Protein AF-A0A8C2FGW7-F1 (afdb_monomer_lite)

pLDDT: mean 88.28, std 14.46, range [36.62, 97.94]

Sequence (113 aa):
MTISYIKTVIAGKNFAFISIYAPPHFDPNFFSALTTTLLRIQDCFLIIGADMNAVVDISLDRSCVQNYSTSSLSSIELCKFMSDLSLIDVYRIFYPAKRQYTFYSKIRQHSLV

Secondary structure (DSSP, 8-state):
-EEEEEEEEETTEEEEEEEEE--SS--TTHHHHHHHHHHTSTT-EEEEEEE-SS-S-HHHH-S-----SSHHHHHHHHHHHHHHTT---HHHHH-TT----S--PPP------

InterPro domains:
  IPR036691 Endonuclease/exonuclease/phosphatase superfamily [G3DSA:3.60.10.10] (2-112)
  IPR036691 Endonuclease/exonuclease/phosphatase superfamily [SSF56219] (6-108)

Structure (mmCIF, N/CA/C/O backbone):
data_AF-A0A8C2FGW7-F1
#
_entry.id   AF-A0A8C2FGW7-F1
#
loop_
_atom_site.group_PDB
_atom_site.id
_atom_site.type_symbol
_atom_site.label_atom_id
_atom_site.label_alt_id
_atom_site.label_comp_id
_atom_site.label_asym_id
_atom_site.label_entity_id
_atom_site.label_seq_id
_atom_site.pdbx_PDB_ins_code
_atom_site.Cartn_x
_atom_site.Cartn_y
_atom_site.Cartn_z
_atom_site.occupancy
_atom_site.B_iso_or_equiv
_atom_site.auth_seq_id
_atom_site.auth_comp_id
_atom_site.auth_asym_id
_atom_site.auth_atom_id
_atom_site.pdbx_PDB_model_num
ATOM 1 N N . MET A 1 1 ? -1.362 10.440 -9.593 1.00 69.38 1 MET A N 1
ATOM 2 C CA . MET A 1 1 ? -1.568 9.817 -8.271 1.00 69.38 1 MET A CA 1
ATOM 3 C C . MET A 1 1 ? -3.033 9.949 -7.917 1.00 69.38 1 MET A C 1
ATOM 5 O O . MET A 1 1 ? -3.511 11.075 -7.842 1.00 69.38 1 MET A O 1
ATOM 9 N N . THR A 1 2 ? -3.721 8.831 -7.706 1.00 82.12 2 THR A N 1
ATOM 10 C CA . THR A 1 2 ? -5.091 8.843 -7.179 1.00 82.12 2 THR A CA 1
ATOM 11 C C . THR A 1 2 ? -5.088 8.084 -5.865 1.00 82.12 2 THR A C 1
ATOM 13 O O . THR A 1 2 ? -4.665 6.930 -5.816 1.00 82.12 2 THR A O 1
ATOM 16 N N . ILE A 1 3 ? -5.518 8.758 -4.802 1.00 90.69 3 ILE A N 1
ATOM 17 C CA . ILE A 1 3 ? -5.721 8.172 -3.480 1.00 90.69 3 ILE A CA 1
ATOM 18 C C . ILE A 1 3 ? -7.189 8.391 -3.147 1.00 90.69 3 ILE A C 1
ATOM 20 O O . ILE A 1 3 ? -7.714 9.496 -3.288 1.00 90.69 3 ILE A O 1
ATOM 24 N N . SER A 1 4 ? -7.869 7.338 -2.725 1.00 93.94 4 SER A N 1
ATOM 25 C CA . SER A 1 4 ? -9.238 7.413 -2.223 1.00 93.94 4 SER A CA 1
ATOM 26 C C . SER A 1 4 ? -9.333 6.556 -0.978 1.00 93.94 4 SER A C 1
ATOM 28 O O . SER A 1 4 ? -8.697 5.507 -0.902 1.00 93.94 4 SER A O 1
ATOM 30 N N . TYR A 1 5 ? -10.100 6.997 0.011 1.00 95.44 5 TYR A N 1
ATOM 31 C CA . TYR A 1 5 ? -10.297 6.218 1.222 1.00 95.44 5 TYR A CA 1
ATOM 32 C C . TYR A 1 5 ? -11.710 6.374 1.762 1.00 95.44 5 TYR A C 1
ATOM 34 O O . TYR A 1 5 ? -12.359 7.403 1.570 1.00 95.44 5 TYR A O 1
ATOM 42 N N . ILE A 1 6 ? -12.161 5.346 2.471 1.00 96.25 6 ILE A N 1
ATOM 43 C CA . ILE A 1 6 ? -13.396 5.360 3.249 1.00 96.25 6 ILE A CA 1
ATOM 44 C C . ILE A 1 6 ? -13.072 4.996 4.695 1.00 96.25 6 ILE A C 1
ATOM 46 O O . ILE A 1 6 ? -12.298 4.073 4.957 1.00 96.25 6 ILE A O 1
ATOM 50 N N . LYS A 1 7 ? -13.657 5.742 5.634 1.00 96.69 7 LYS A N 1
ATOM 51 C CA . LYS A 1 7 ? -13.618 5.422 7.061 1.00 96.69 7 LYS A CA 1
ATOM 52 C C . LYS A 1 7 ? -14.893 4.693 7.455 1.00 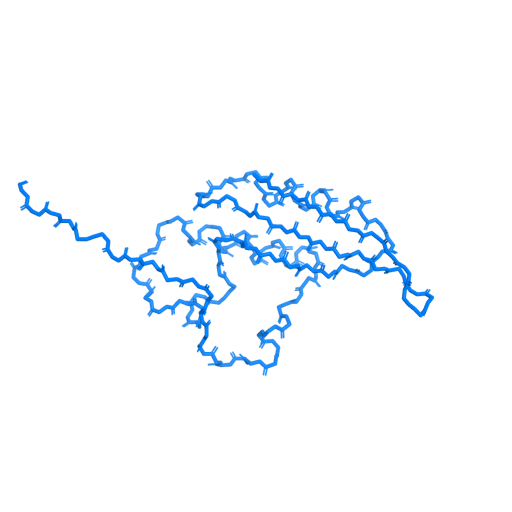96.69 7 LYS A C 1
ATOM 54 O O . LYS A 1 7 ? -15.975 5.047 6.995 1.00 96.69 7 LYS A O 1
ATOM 59 N N . THR A 1 8 ? -14.766 3.695 8.316 1.00 97.38 8 THR A N 1
ATOM 60 C CA . THR A 1 8 ? -15.906 2.950 8.853 1.00 97.38 8 THR A CA 1
ATOM 61 C C . THR A 1 8 ? -15.601 2.418 10.250 1.00 97.38 8 THR A C 1
ATOM 63 O O . THR A 1 8 ? -14.447 2.410 10.682 1.00 97.38 8 THR A O 1
ATOM 66 N N . VAL A 1 9 ? -16.637 1.963 10.950 1.00 97.94 9 VAL A N 1
ATOM 67 C CA . VAL A 1 9 ? -16.528 1.317 12.257 1.00 97.94 9 VAL A CA 1
ATOM 68 C C . VAL A 1 9 ? -16.966 -0.134 12.119 1.00 97.94 9 VAL A C 1
ATOM 70 O O . VAL A 1 9 ? -18.095 -0.412 11.721 1.00 97.94 9 VAL A O 1
ATOM 73 N N . ILE A 1 10 ? -16.080 -1.064 12.467 1.00 97.56 10 ILE A N 1
ATOM 74 C CA . ILE A 1 10 ? -16.357 -2.504 12.455 1.00 97.56 10 ILE A CA 1
ATOM 75 C C . ILE A 1 10 ? -16.092 -3.032 13.859 1.00 97.56 10 ILE A C 1
ATOM 77 O O . ILE A 1 10 ? -14.994 -2.870 14.389 1.00 97.56 10 ILE A O 1
ATOM 81 N N . ALA A 1 11 ? -17.109 -3.639 14.477 1.00 97.19 11 ALA A N 1
ATOM 82 C CA . ALA A 1 11 ? -17.032 -4.174 15.841 1.00 97.19 11 ALA A CA 1
ATOM 83 C C . ALA A 1 11 ? -16.459 -3.166 16.868 1.00 97.19 11 ALA A C 1
ATOM 85 O O . ALA A 1 11 ? -15.615 -3.509 17.692 1.00 97.19 11 ALA A O 1
ATOM 86 N N . GLY A 1 12 ? -16.884 -1.898 16.780 1.00 96.50 12 GLY A N 1
ATOM 87 C CA . GLY A 1 12 ? -16.451 -0.825 17.686 1.00 96.50 12 GLY A CA 1
ATOM 88 C C . GLY A 1 12 ? -15.034 -0.292 17.444 1.00 96.50 12 GLY A C 1
ATOM 89 O O . GLY A 1 12 ? -14.562 0.531 18.223 1.00 96.50 12 GLY A O 1
ATOM 90 N N . LYS A 1 13 ? -14.348 -0.732 16.382 1.00 97.50 13 LYS A N 1
ATOM 91 C CA . LYS A 1 13 ? -13.018 -0.243 15.996 1.00 97.50 13 LYS A CA 1
ATOM 92 C C . LYS A 1 13 ? -13.095 0.551 14.699 1.00 97.50 13 LYS A C 1
ATOM 94 O O . LYS A 1 13 ? -13.802 0.161 13.772 1.00 97.50 13 LYS A O 1
ATOM 99 N N . ASN A 1 14 ? -12.338 1.638 14.628 1.00 97.50 14 ASN A N 1
ATOM 100 C CA . ASN A 1 14 ? -12.245 2.476 13.440 1.00 97.50 14 ASN A CA 1
ATOM 101 C C . ASN A 1 14 ? -11.286 1.860 12.417 1.00 97.50 14 ASN A C 1
ATOM 103 O O . ASN A 1 14 ? -10.143 1.532 12.742 1.00 97.50 14 ASN A O 1
ATOM 107 N N . PHE A 1 15 ? -11.728 1.769 11.171 1.00 97.69 15 PHE A N 1
ATOM 108 C CA . PHE A 1 15 ? -10.927 1.321 10.039 1.00 97.69 15 PHE A CA 1
ATOM 109 C C . PHE A 1 15 ? -10.933 2.375 8.943 1.00 97.69 15 PHE A C 1
ATOM 111 O O . PHE A 1 15 ? -11.944 3.039 8.703 1.00 97.69 15 PHE A O 1
ATOM 118 N N . ALA A 1 16 ? -9.810 2.483 8.243 1.00 97.50 16 ALA A N 1
ATOM 119 C CA . ALA A 1 16 ? -9.708 3.210 6.994 1.00 97.50 16 ALA A CA 1
ATOM 120 C C . ALA A 1 16 ? -9.288 2.234 5.897 1.00 97.50 16 ALA A C 1
ATOM 122 O O . ALA A 1 16 ? -8.215 1.636 5.968 1.00 97.50 16 ALA A O 1
ATOM 123 N N . PHE A 1 17 ? -10.136 2.085 4.884 1.00 97.69 17 PHE A N 1
ATOM 124 C CA . PHE A 1 17 ? -9.804 1.347 3.671 1.00 97.69 17 PHE A CA 1
ATOM 125 C C . PHE A 1 17 ? -9.287 2.339 2.642 1.00 97.69 17 PHE A C 1
ATOM 127 O O . PHE A 1 17 ? -10.004 3.277 2.287 1.00 97.69 17 PHE A O 1
ATOM 134 N N . ILE A 1 18 ? -8.052 2.151 2.189 1.00 97.19 18 ILE A N 1
ATOM 135 C CA . ILE A 1 18 ? -7.361 3.056 1.274 1.00 97.19 18 ILE A CA 1
ATOM 136 C C . ILE A 1 18 ? -7.103 2.332 -0.045 1.00 97.19 18 ILE A C 1
ATOM 138 O O . ILE A 1 18 ? -6.549 1.236 -0.058 1.00 97.19 18 ILE A O 1
ATOM 142 N N . SER A 1 19 ? -7.479 2.973 -1.148 1.00 97.06 19 SER A N 1
ATOM 143 C CA . SER A 1 19 ? -7.156 2.568 -2.513 1.00 97.06 19 SER A CA 1
ATOM 144 C C . SER A 1 19 ? -6.128 3.532 -3.098 1.00 97.06 19 SER A C 1
ATOM 146 O O . SER A 1 19 ? -6.355 4.746 -3.105 1.00 97.06 19 SER A O 1
ATOM 148 N N . ILE A 1 20 ? -5.012 3.005 -3.601 1.00 96.56 20 ILE A N 1
ATOM 149 C CA . ILE A 1 20 ? -3.889 3.803 -4.116 1.00 96.56 20 ILE A CA 1
ATOM 150 C C . ILE A 1 20 ? -3.533 3.369 -5.537 1.00 96.56 20 ILE A C 1
ATOM 152 O O . ILE A 1 20 ? -3.388 2.180 -5.817 1.00 96.56 20 ILE A O 1
ATOM 156 N N . TYR A 1 21 ? -3.323 4.350 -6.413 1.00 95.06 21 TYR A N 1
ATOM 157 C CA . TYR A 1 21 ? -2.64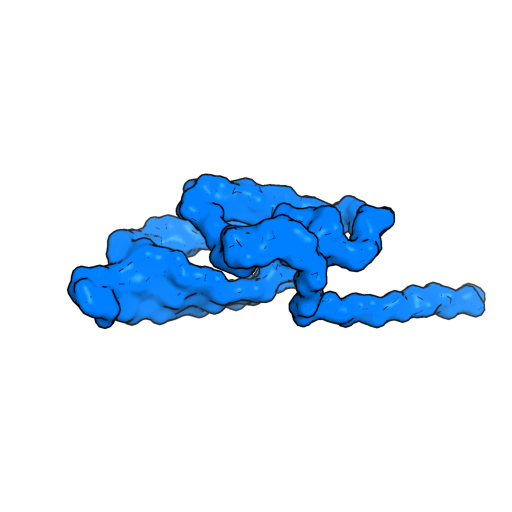7 4.161 -7.694 1.00 95.06 21 TYR A CA 1
ATOM 158 C C . TYR A 1 21 ? -1.393 5.041 -7.767 1.00 95.06 21 TYR A C 1
ATOM 160 O O . TYR A 1 21 ? -1.485 6.279 -7.853 1.00 95.06 21 TYR A O 1
ATOM 168 N N . ALA A 1 22 ? -0.228 4.397 -7.711 1.00 94.31 22 ALA A N 1
ATOM 169 C CA . ALA A 1 22 ? 1.075 5.037 -7.830 1.00 94.31 22 ALA A CA 1
ATOM 170 C C . ALA A 1 22 ? 1.427 5.313 -9.302 1.00 94.31 22 ALA A C 1
ATOM 172 O O . ALA A 1 22 ? 0.996 4.578 -10.193 1.00 94.31 22 ALA A O 1
ATOM 173 N N . PRO A 1 23 ? 2.208 6.366 -9.592 1.00 92.38 23 PRO A N 1
ATOM 174 C CA . PRO A 1 23 ? 2.635 6.651 -10.956 1.00 92.38 23 PRO A CA 1
ATOM 175 C C . PRO A 1 23 ? 3.496 5.507 -11.534 1.00 92.38 23 PRO A C 1
ATOM 177 O O . PRO A 1 23 ? 4.280 4.899 -10.807 1.00 92.38 23 PRO A O 1
ATOM 180 N N . PRO A 1 24 ? 3.399 5.223 -12.849 1.00 87.94 24 PRO A N 1
ATOM 181 C CA . PRO A 1 24 ? 4.193 4.172 -13.498 1.00 87.94 24 PRO A CA 1
ATOM 182 C C . PRO A 1 24 ? 5.686 4.516 -13.609 1.00 87.94 24 PRO A C 1
ATOM 184 O O . PRO A 1 24 ? 6.523 3.634 -13.800 1.00 87.94 24 PRO A O 1
ATOM 187 N N . HIS A 1 25 ? 6.030 5.799 -13.502 1.00 88.94 25 HIS A N 1
ATOM 188 C CA . HIS A 1 25 ? 7.402 6.288 -13.433 1.00 88.94 25 HIS A CA 1
ATOM 189 C C . HIS A 1 25 ? 7.703 6.764 -12.016 1.00 88.94 25 HIS A C 1
ATOM 191 O O . HIS A 1 25 ? 6.809 7.250 -11.326 1.00 88.94 25 HIS A O 1
ATOM 197 N N . PHE A 1 26 ? 8.965 6.635 -11.601 1.00 90.25 26 PHE A N 1
ATOM 198 C CA . PHE A 1 26 ? 9.403 7.098 -10.290 1.00 90.25 26 PHE A CA 1
ATOM 199 C C . PHE A 1 26 ? 9.124 8.597 -10.123 1.00 90.25 26 PHE A C 1
ATOM 201 O O . PHE A 1 26 ? 9.517 9.406 -10.964 1.00 90.25 26 PHE A O 1
ATOM 208 N N . ASP A 1 27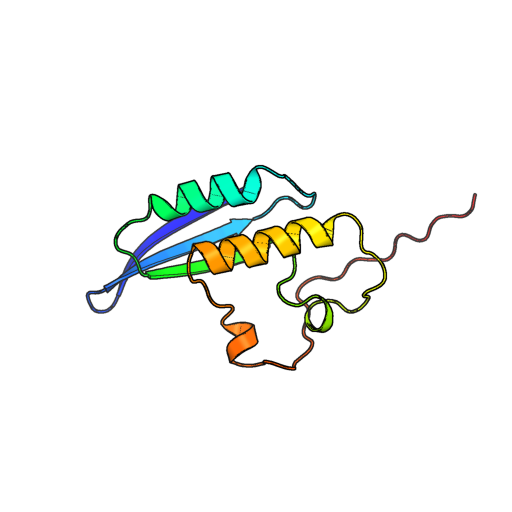 ? 8.467 8.938 -9.018 1.00 92.12 27 ASP A N 1
ATOM 209 C CA . ASP A 1 27 ? 8.219 10.304 -8.574 1.00 92.12 27 ASP A CA 1
ATOM 210 C C . ASP A 1 27 ? 8.771 10.439 -7.145 1.00 92.12 27 ASP A C 1
ATOM 212 O O . ASP A 1 27 ? 8.233 9.805 -6.229 1.00 92.12 27 ASP A O 1
ATOM 216 N N . PRO A 1 28 ? 9.826 11.246 -6.927 1.00 92.00 28 PRO A N 1
ATOM 217 C CA . PRO A 1 28 ? 10.464 11.381 -5.617 1.00 92.00 28 PRO A CA 1
ATOM 218 C C . PRO A 1 28 ? 9.542 11.984 -4.547 1.00 92.00 28 PRO A C 1
ATOM 220 O O . PRO A 1 28 ? 9.823 11.858 -3.358 1.00 92.00 28 PRO A O 1
ATOM 223 N N . ASN A 1 29 ? 8.439 12.627 -4.940 1.00 94.19 29 ASN A N 1
ATOM 224 C CA . ASN A 1 29 ? 7.500 13.254 -4.011 1.00 94.19 29 ASN A CA 1
ATOM 225 C C . ASN A 1 29 ? 6.302 12.359 -3.673 1.00 94.19 29 ASN A C 1
ATOM 227 O O . ASN A 1 29 ? 5.520 12.692 -2.782 1.00 94.19 29 ASN A O 1
ATOM 231 N N . PHE A 1 30 ? 6.127 11.237 -4.374 1.00 94.19 30 PHE A N 1
ATOM 232 C CA . PHE A 1 30 ? 4.930 10.410 -4.237 1.00 94.19 30 PHE A CA 1
ATOM 233 C C . PHE A 1 30 ? 4.784 9.837 -2.824 1.00 94.19 30 PHE A C 1
ATOM 235 O O . PHE A 1 30 ? 3.760 10.052 -2.175 1.00 94.19 30 PHE A O 1
ATOM 242 N N . PHE A 1 31 ? 5.808 9.139 -2.324 1.00 94.81 31 PHE A N 1
ATOM 243 C CA . PHE A 1 31 ? 5.726 8.473 -1.023 1.00 94.81 31 PHE A CA 1
ATOM 244 C C . PHE A 1 31 ? 5.663 9.469 0.136 1.00 94.81 31 PHE A C 1
ATOM 246 O O . PHE A 1 31 ? 4.891 9.260 1.064 1.00 94.81 31 PHE A O 1
ATOM 253 N N . SER A 1 32 ? 6.374 10.598 0.063 1.00 93.88 32 SER A N 1
ATOM 254 C CA . SER A 1 32 ? 6.302 11.636 1.101 1.00 93.88 32 SER A CA 1
ATOM 255 C C . SER A 1 32 ? 4.917 12.298 1.170 1.00 93.88 32 SER A C 1
ATOM 257 O O . SER A 1 32 ? 4.362 12.482 2.263 1.00 93.88 32 SER A O 1
ATOM 259 N N . ALA A 1 33 ? 4.305 12.595 0.018 1.00 93.81 33 ALA A N 1
ATOM 260 C CA . ALA A 1 33 ? 2.940 13.112 -0.059 1.00 93.81 33 ALA A CA 1
ATOM 261 C C . ALA A 1 33 ? 1.904 12.079 0.415 1.00 93.81 33 ALA A C 1
ATOM 263 O O . ALA A 1 33 ? 0.954 12.427 1.130 1.00 93.81 33 ALA A O 1
ATOM 264 N N . LEU A 1 34 ? 2.098 10.806 0.062 1.00 94.88 34 LEU A N 1
ATOM 265 C CA . LEU A 1 34 ? 1.252 9.704 0.506 1.00 94.88 34 LEU A CA 1
ATOM 266 C C . LEU A 1 34 ? 1.324 9.527 2.028 1.00 94.88 34 LEU A C 1
ATOM 268 O O . LEU A 1 34 ? 0.278 9.537 2.673 1.00 94.88 34 LEU A O 1
ATOM 272 N N . THR A 1 35 ? 2.522 9.459 2.617 1.00 94.12 35 THR A N 1
ATOM 273 C CA . THR A 1 35 ? 2.718 9.388 4.076 1.00 94.12 35 THR A CA 1
ATOM 274 C C . THR A 1 35 ? 2.006 10.536 4.775 1.00 94.12 35 THR A C 1
ATOM 276 O O . THR A 1 35 ? 1.221 10.314 5.693 1.00 94.12 35 THR A O 1
ATOM 279 N N . THR A 1 36 ? 2.195 11.767 4.292 1.00 93.12 36 THR A N 1
ATOM 280 C CA . THR A 1 36 ? 1.531 12.953 4.855 1.00 93.12 36 THR A CA 1
ATOM 281 C C . THR A 1 3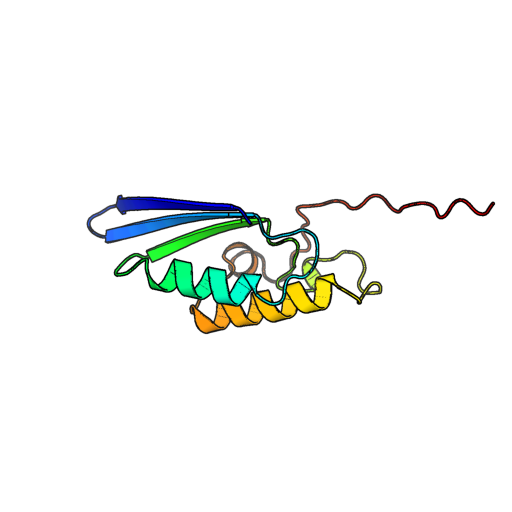6 ? 0.007 12.835 4.798 1.00 93.12 36 THR A C 1
ATOM 283 O O . THR A 1 36 ? -0.690 13.229 5.732 1.00 93.12 36 THR A O 1
ATOM 286 N N . THR A 1 37 ? -0.527 12.281 3.708 1.00 92.75 37 THR A N 1
ATOM 287 C CA . THR A 1 37 ? -1.968 12.059 3.540 1.00 92.75 37 THR A CA 1
ATOM 288 C C . THR A 1 37 ? -2.488 11.009 4.519 1.00 92.75 37 THR A C 1
ATOM 290 O O . THR A 1 37 ? -3.511 11.239 5.161 1.00 92.75 37 THR A O 1
ATOM 293 N N . LEU A 1 38 ? -1.777 9.891 4.680 1.00 93.25 38 LEU A N 1
ATOM 294 C CA . LEU A 1 38 ? -2.180 8.814 5.585 1.00 93.25 38 LEU A CA 1
ATOM 295 C C . LEU A 1 38 ? -2.049 9.200 7.061 1.00 93.25 38 LEU A C 1
ATOM 297 O O . LEU A 1 38 ? -2.925 8.853 7.842 1.00 93.25 38 LEU A O 1
ATOM 301 N N . LEU A 1 39 ? -1.047 9.993 7.445 1.00 92.06 39 LEU A N 1
ATOM 302 C CA . LEU A 1 39 ? -0.901 10.486 8.823 1.00 92.06 39 LEU A CA 1
ATOM 303 C C . LEU A 1 39 ? -2.045 11.418 9.261 1.00 92.06 39 LEU A C 1
ATOM 305 O O . LEU A 1 39 ? -2.316 11.554 10.453 1.00 92.06 39 LEU A O 1
ATOM 309 N N . ARG A 1 40 ? -2.762 12.046 8.318 1.00 91.94 40 ARG A N 1
ATOM 310 C CA . ARG A 1 40 ? -3.989 12.808 8.623 1.00 91.94 40 ARG A CA 1
ATOM 311 C C . ARG A 1 40 ? -5.179 11.898 8.939 1.00 91.94 40 ARG A C 1
ATOM 313 O O . ARG A 1 40 ? -6.162 12.348 9.528 1.00 91.94 40 ARG A O 1
ATOM 320 N N . ILE A 1 41 ? -5.111 10.620 8.570 1.00 91.44 41 ILE A N 1
ATOM 321 C CA . ILE A 1 41 ? -6.113 9.604 8.894 1.00 91.44 41 ILE A CA 1
ATOM 322 C C . ILE A 1 41 ? -5.821 9.094 10.311 1.00 91.44 41 ILE A C 1
ATOM 324 O O . ILE A 1 41 ? -5.266 8.021 10.510 1.00 91.44 41 ILE A O 1
ATOM 328 N N . GLN A 1 42 ? -6.199 9.892 11.308 1.00 84.69 42 GLN A N 1
ATOM 329 C CA . GLN A 1 42 ? -5.991 9.547 12.716 1.00 84.69 42 GLN A CA 1
ATOM 330 C C . GLN A 1 42 ? -6.980 8.479 13.205 1.00 84.69 42 GLN A C 1
ATOM 332 O O . GLN A 1 42 ? -8.078 8.325 12.645 1.00 84.69 42 GLN A O 1
ATOM 337 N N . ASP A 1 43 ? -6.555 7.764 14.250 1.00 89.62 43 ASP A N 1
ATOM 338 C CA . ASP A 1 43 ? -7.335 6.816 15.054 1.00 89.62 43 ASP A CA 1
ATOM 339 C C . ASP A 1 43 ? -8.038 5.718 14.254 1.00 89.62 43 ASP A C 1
ATOM 341 O O . ASP A 1 43 ? -9.171 5.352 14.564 1.00 89.62 43 ASP A O 1
ATOM 345 N N . CYS A 1 44 ? -7.397 5.210 13.198 1.00 95.06 44 CYS A N 1
ATOM 346 C CA . CYS A 1 44 ? -7.930 4.148 12.346 1.00 95.06 44 CYS A CA 1
ATOM 347 C C . CYS A 1 44 ? -6.882 3.058 12.104 1.00 95.06 44 CYS A C 1
ATOM 349 O O . CYS A 1 44 ? -5.719 3.355 11.840 1.00 95.06 44 CYS A O 1
ATOM 351 N N . PHE A 1 45 ? -7.314 1.798 12.076 1.00 95.12 45 PHE A N 1
ATOM 352 C CA . PHE A 1 45 ? -6.524 0.731 11.467 1.00 95.12 45 PHE A CA 1
ATOM 353 C C . PHE A 1 45 ? -6.521 0.916 9.947 1.00 95.12 45 PHE A C 1
ATOM 355 O O . PHE A 1 45 ? -7.586 1.001 9.328 1.00 95.12 45 PHE A O 1
ATOM 362 N N . LEU A 1 46 ? -5.333 0.995 9.348 1.00 96.19 46 LEU A N 1
ATOM 363 C CA . LEU A 1 46 ? -5.175 1.199 7.911 1.00 96.19 46 LEU A CA 1
ATOM 364 C C . LEU A 1 46 ? -5.202 -0.146 7.179 1.00 96.19 46 LEU A C 1
ATOM 366 O O . LEU A 1 46 ? -4.427 -1.047 7.494 1.00 96.19 46 LEU A O 1
ATOM 370 N N . ILE A 1 47 ? -6.069 -0.265 6.176 1.00 97.00 47 ILE A N 1
ATOM 371 C CA . ILE A 1 47 ? -6.103 -1.392 5.240 1.00 97.00 47 ILE A CA 1
ATOM 372 C C . ILE A 1 47 ? -5.895 -0.824 3.843 1.00 97.00 47 ILE A C 1
ATOM 374 O O . ILE A 1 47 ? -6.750 -0.109 3.322 1.00 97.00 47 ILE A O 1
ATOM 378 N N . ILE A 1 48 ? -4.745 -1.124 3.247 1.00 97.12 48 ILE A N 1
ATOM 379 C CA . ILE A 1 48 ? -4.309 -0.518 1.990 1.00 97.12 48 ILE A CA 1
ATOM 380 C C . ILE A 1 48 ? -4.377 -1.558 0.872 1.00 97.12 48 ILE A C 1
ATOM 382 O O . ILE A 1 48 ? -3.698 -2.580 0.924 1.00 97.12 48 ILE A O 1
ATOM 386 N N . GLY A 1 49 ? -5.177 -1.269 -0.152 1.00 96.75 49 GLY A N 1
ATOM 387 C CA . GLY A 1 49 ? -5.107 -1.913 -1.460 1.00 96.75 49 GLY A CA 1
ATOM 388 C C . GLY A 1 49 ? -4.448 -0.959 -2.452 1.00 96.75 49 GLY A C 1
ATOM 389 O O . GLY A 1 49 ? -4.836 0.206 -2.543 1.00 96.75 49 GLY A O 1
ATOM 390 N N . ALA A 1 50 ? -3.435 -1.420 -3.182 1.00 95.62 50 ALA A N 1
ATOM 391 C CA . ALA A 1 50 ? -2.669 -0.535 -4.046 1.00 95.62 50 ALA A CA 1
ATOM 392 C C . ALA A 1 50 ? -2.115 -1.227 -5.289 1.00 95.62 50 ALA A C 1
ATOM 394 O O . ALA A 1 50 ? -1.677 -2.374 -5.229 1.00 95.62 50 ALA A O 1
ATOM 395 N N . ASP A 1 51 ? -2.054 -0.469 -6.381 1.00 95.25 51 ASP A N 1
ATOM 396 C CA . ASP A 1 51 ? -1.087 -0.689 -7.452 1.00 95.25 51 ASP A CA 1
ATOM 397 C C . ASP A 1 51 ? 0.057 0.313 -7.259 1.00 95.25 51 ASP A C 1
ATOM 399 O O . ASP A 1 51 ? -0.088 1.514 -7.510 1.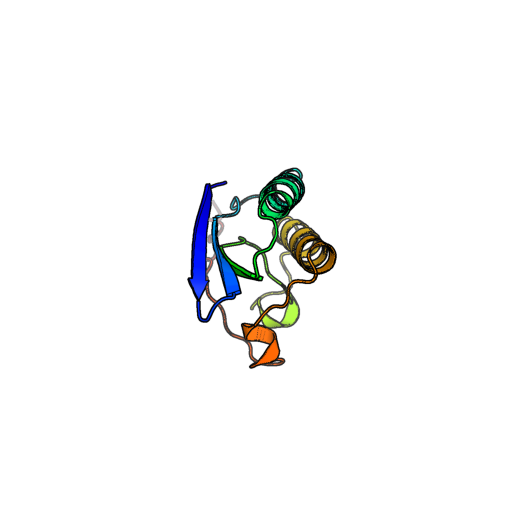00 95.25 51 ASP A O 1
ATOM 403 N N . MET A 1 52 ? 1.175 -0.185 -6.732 1.00 94.44 52 MET A N 1
ATOM 404 C CA . MET A 1 52 ? 2.330 0.640 -6.378 1.00 94.44 52 MET A CA 1
ATOM 405 C C . MET A 1 52 ? 3.307 0.848 -7.540 1.00 94.44 52 MET A C 1
ATOM 407 O O . MET A 1 52 ? 4.259 1.609 -7.378 1.00 94.44 52 MET A O 1
ATOM 411 N N . ASN A 1 53 ? 3.126 0.173 -8.687 1.00 93.12 53 ASN A N 1
ATOM 412 C CA . ASN A 1 53 ? 4.137 0.122 -9.758 1.00 93.12 53 ASN A CA 1
ATOM 413 C C . ASN A 1 53 ? 5.567 -0.202 -9.245 1.00 93.12 53 ASN A C 1
ATOM 415 O O . ASN A 1 53 ? 6.581 0.169 -9.840 1.00 93.12 53 ASN A O 1
ATOM 419 N N . ALA A 1 54 ? 5.645 -0.913 -8.121 1.00 93.19 54 ALA A N 1
ATOM 420 C CA . ALA A 1 54 ? 6.843 -1.229 -7.357 1.00 93.19 54 ALA A CA 1
ATOM 421 C C . ALA A 1 54 ? 6.659 -2.594 -6.681 1.00 93.19 54 ALA A C 1
ATOM 423 O O . ALA A 1 54 ? 5.551 -3.133 -6.662 1.00 93.19 54 ALA A O 1
ATOM 424 N N . VAL A 1 55 ? 7.740 -3.161 -6.153 1.00 93.44 55 VAL A N 1
ATOM 425 C CA . VAL A 1 55 ? 7.728 -4.476 -5.498 1.00 93.44 55 VAL A CA 1
ATOM 426 C C . VAL A 1 55 ? 8.323 -4.397 -4.097 1.00 93.44 55 VAL A C 1
ATOM 428 O O . VAL A 1 55 ? 9.155 -3.532 -3.842 1.00 93.44 55 VAL A O 1
ATOM 431 N N . VAL A 1 56 ? 7.907 -5.294 -3.201 1.00 93.50 56 VAL A N 1
ATOM 432 C CA . VAL A 1 56 ? 8.421 -5.349 -1.822 1.00 93.50 56 VAL A CA 1
ATOM 433 C C . VAL A 1 56 ? 9.680 -6.214 -1.771 1.00 93.50 56 VAL A C 1
ATOM 435 O O . VAL A 1 56 ? 10.705 -5.789 -1.243 1.00 93.50 56 VAL A O 1
ATOM 438 N N . ASP A 1 57 ? 9.641 -7.396 -2.389 1.00 91.69 57 ASP A N 1
ATOM 439 C CA . ASP A 1 57 ? 10.788 -8.294 -2.503 1.00 91.69 57 ASP A CA 1
ATOM 440 C C . ASP A 1 57 ? 11.168 -8.496 -3.973 1.00 91.69 57 ASP A C 1
ATOM 442 O O . ASP A 1 57 ? 10.498 -9.188 -4.737 1.00 91.69 57 ASP A O 1
ATOM 446 N N . ILE A 1 58 ? 12.298 -7.922 -4.386 1.00 88.56 58 ILE A N 1
ATOM 447 C CA . ILE A 1 58 ? 12.772 -7.993 -5.776 1.00 88.56 58 ILE A CA 1
ATOM 448 C C . ILE A 1 58 ? 13.036 -9.441 -6.226 1.00 88.56 58 ILE A C 1
ATOM 450 O O . ILE A 1 58 ? 12.865 -9.754 -7.406 1.00 88.56 58 ILE A O 1
ATOM 454 N N . SER A 1 59 ? 13.450 -10.329 -5.320 1.00 88.19 59 SER A N 1
ATOM 455 C CA . SER A 1 59 ? 13.777 -11.719 -5.652 1.00 88.19 59 SER A CA 1
ATOM 456 C C . SER A 1 59 ? 12.526 -12.580 -5.864 1.00 88.19 59 SER A C 1
ATOM 458 O O . SER A 1 59 ? 12.518 -13.474 -6.721 1.00 88.19 59 SER A O 1
ATOM 460 N N . LEU A 1 60 ? 11.446 -12.280 -5.137 1.00 92.38 60 LEU A N 1
ATOM 461 C CA . LEU A 1 60 ? 10.203 -13.053 -5.166 1.00 92.38 60 LEU A CA 1
ATOM 462 C C . LEU A 1 60 ? 9.141 -12.453 -6.091 1.00 92.38 60 LEU A C 1
ATOM 464 O O . LEU A 1 60 ? 8.476 -13.199 -6.817 1.00 92.38 60 LEU A O 1
ATOM 468 N N . ASP A 1 61 ? 9.016 -11.129 -6.108 1.00 92.62 61 ASP A N 1
ATOM 469 C CA . ASP A 1 61 ? 7.940 -10.388 -6.779 1.00 92.62 61 ASP A CA 1
ATOM 470 C C . ASP A 1 61 ? 8.299 -9.975 -8.211 1.00 92.62 61 ASP A C 1
ATOM 472 O O . ASP A 1 61 ? 7.470 -9.428 -8.942 1.00 92.62 61 ASP A O 1
ATOM 476 N N . ARG A 1 62 ? 9.524 -10.272 -8.659 1.00 88.44 62 ARG A N 1
ATOM 477 C CA . ARG A 1 62 ? 9.917 -10.161 -10.067 1.00 88.44 62 ARG A CA 1
ATOM 478 C C . ARG A 1 62 ? 10.404 -11.479 -10.639 1.00 88.44 62 ARG A C 1
ATOM 480 O O . ARG A 1 62 ? 11.002 -12.316 -9.965 1.00 88.44 62 ARG A O 1
ATOM 487 N N . SER A 1 63 ? 10.130 -11.666 -11.925 1.00 86.44 63 SER A N 1
ATOM 488 C CA . SER A 1 63 ? 10.630 -12.798 -12.705 1.00 86.44 63 SER A CA 1
ATOM 489 C C . SER A 1 63 ? 12.067 -12.568 -13.181 1.00 86.44 63 SER A C 1
ATOM 491 O O . SER A 1 63 ? 12.877 -13.490 -13.120 1.00 86.44 63 SER A O 1
ATOM 493 N N . CYS A 1 64 ? 12.399 -11.339 -13.596 1.00 75.12 64 CYS A N 1
ATOM 494 C CA . CYS A 1 64 ? 13.724 -10.946 -14.069 1.00 75.12 64 CYS A CA 1
ATOM 495 C C . CYS A 1 64 ? 14.349 -9.883 -13.160 1.00 75.12 64 CYS A C 1
ATOM 497 O O . CYS A 1 64 ? 13.768 -8.822 -12.926 1.00 75.12 64 CYS A O 1
ATOM 499 N N . VAL A 1 65 ? 15.559 -10.172 -12.686 1.00 64.50 65 VAL A N 1
ATOM 500 C CA . VAL A 1 65 ? 16.314 -9.319 -11.763 1.00 64.50 65 VAL A CA 1
ATOM 501 C C . VAL A 1 65 ? 17.188 -8.300 -12.516 1.00 64.50 65 VAL A C 1
ATOM 503 O O . VAL A 1 65 ? 17.562 -7.289 -11.950 1.00 64.50 65 VAL A O 1
ATOM 506 N N . GLN A 1 66 ? 17.460 -8.491 -13.814 1.00 58.41 66 GLN A N 1
ATOM 507 C CA . GLN A 1 66 ? 18.506 -7.755 -14.550 1.00 58.41 66 GLN A CA 1
ATOM 508 C C . GLN A 1 66 ? 18.169 -6.300 -14.956 1.00 58.41 66 GLN A C 1
ATOM 510 O O . GLN A 1 66 ? 19.073 -5.565 -15.341 1.00 58.41 66 GLN A O 1
ATOM 515 N N . ASN A 1 67 ? 16.917 -5.835 -14.837 1.00 55.38 67 ASN A N 1
ATOM 516 C CA . ASN A 1 67 ? 16.513 -4.477 -15.248 1.00 55.38 67 ASN A CA 1
ATOM 517 C C . ASN A 1 67 ? 16.331 -3.545 -14.032 1.00 55.38 67 ASN A C 1
ATOM 519 O O . ASN A 1 67 ? 15.228 -3.404 -13.497 1.00 55.38 67 ASN A O 1
ATOM 523 N N . TYR A 1 68 ? 17.433 -2.922 -13.602 1.00 58.78 68 TYR A N 1
ATOM 524 C CA . TYR A 1 68 ? 17.604 -2.247 -12.303 1.00 58.78 68 TYR A CA 1
ATOM 525 C C . TYR A 1 68 ? 17.376 -0.719 -12.258 1.00 58.78 68 TYR A C 1
ATOM 527 O O . TYR A 1 68 ? 17.701 -0.104 -11.246 1.00 58.78 68 TYR A O 1
ATOM 535 N N . SER A 1 69 ? 16.851 -0.058 -13.293 1.00 58.16 69 SER A N 1
ATOM 536 C CA . SER A 1 69 ? 16.969 1.412 -13.370 1.00 58.16 69 SER A CA 1
ATOM 537 C C . SER A 1 69 ? 15.942 2.211 -12.548 1.00 58.16 69 SER A C 1
ATOM 539 O O . SER A 1 69 ? 16.333 2.946 -11.651 1.00 58.16 69 SER A O 1
ATOM 541 N N . THR A 1 70 ? 14.639 2.110 -12.830 1.00 58.16 70 THR A N 1
ATOM 542 C CA . THR A 1 70 ? 13.624 3.030 -12.254 1.00 58.16 70 THR A CA 1
ATOM 543 C C . THR A 1 70 ? 12.693 2.379 -11.239 1.00 58.16 70 THR A C 1
ATOM 545 O O . THR A 1 70 ? 12.363 2.975 -10.219 1.00 58.16 70 THR A O 1
ATOM 548 N N . SER A 1 71 ? 12.299 1.128 -11.470 1.00 63.78 71 SER A N 1
ATOM 549 C CA . SER A 1 71 ? 11.452 0.374 -10.540 1.00 63.78 71 SER A CA 1
ATOM 550 C C . SER A 1 71 ? 12.148 0.029 -9.224 1.00 63.78 71 SER A C 1
ATOM 552 O O . SER A 1 71 ? 11.477 -0.266 -8.240 1.00 63.78 71 SER A O 1
ATOM 554 N N . SER A 1 72 ? 13.482 0.032 -9.205 1.00 78.25 72 SER A N 1
ATOM 555 C CA . SER A 1 72 ? 14.280 -0.196 -7.998 1.00 78.25 72 SER A CA 1
ATOM 556 C C . SER A 1 72 ? 14.090 0.941 -6.992 1.00 78.25 72 SER A C 1
ATOM 558 O O . SER A 1 72 ? 13.816 0.664 -5.831 1.00 78.25 72 SER A O 1
ATOM 560 N N . LEU A 1 73 ? 14.127 2.200 -7.441 1.00 89.94 73 LEU A N 1
ATOM 561 C CA . LEU A 1 73 ? 13.917 3.373 -6.585 1.00 89.94 73 LEU A CA 1
ATOM 562 C C . LEU A 1 73 ? 12.509 3.405 -5.986 1.00 89.94 73 LEU A C 1
ATOM 564 O O . LEU A 1 73 ? 12.373 3.547 -4.775 1.00 89.94 73 LEU A O 1
ATOM 568 N N . SER A 1 74 ? 11.469 3.184 -6.799 1.00 92.19 74 SER A N 1
ATOM 569 C CA . SER A 1 74 ? 10.095 3.098 -6.282 1.00 92.19 74 SER A CA 1
ATOM 570 C C . SER A 1 74 ? 9.931 1.970 -5.259 1.00 92.19 74 SER A C 1
ATOM 572 O O . SER A 1 74 ? 9.179 2.123 -4.305 1.00 92.19 74 SER A O 1
ATOM 574 N N . SER A 1 75 ? 10.638 0.848 -5.437 1.00 93.50 75 SER A N 1
ATOM 575 C CA . SER A 1 75 ? 10.604 -0.290 -4.502 1.00 93.50 75 SER A CA 1
ATOM 576 C C . SER A 1 75 ? 11.332 0.022 -3.190 1.00 93.50 75 SER A C 1
ATOM 578 O O . SER A 1 75 ? 10.841 -0.321 -2.121 1.00 93.50 75 SER A O 1
ATOM 580 N N . ILE A 1 76 ? 12.463 0.732 -3.247 1.00 93.69 76 ILE A N 1
ATOM 581 C CA . ILE A 1 76 ? 13.183 1.197 -2.051 1.00 93.69 76 ILE A CA 1
ATOM 582 C C . ILE A 1 76 ? 12.310 2.161 -1.239 1.00 93.69 76 ILE A C 1
ATOM 584 O O . ILE A 1 76 ? 12.147 1.977 -0.033 1.00 93.69 76 ILE A O 1
ATOM 588 N N . GLU A 1 77 ? 11.715 3.158 -1.897 1.00 95.62 77 GLU A N 1
ATOM 589 C CA . GLU A 1 77 ? 10.835 4.119 -1.228 1.00 95.62 77 GLU A CA 1
ATOM 590 C C . GLU A 1 77 ? 9.542 3.461 -0.722 1.00 95.62 77 GLU A C 1
ATOM 592 O O . GLU A 1 77 ? 9.066 3.827 0.349 1.00 95.62 77 GLU A O 1
ATOM 597 N N . LEU A 1 78 ? 9.019 2.437 -1.410 1.00 96.19 78 LEU A N 1
ATOM 598 C CA . LEU A 1 78 ? 7.909 1.620 -0.909 1.00 96.19 78 LEU A CA 1
ATOM 599 C C . LEU A 1 78 ? 8.277 0.918 0.404 1.00 96.19 78 LEU A C 1
ATOM 601 O O . LEU A 1 78 ? 7.518 1.000 1.369 1.00 96.19 78 LEU A O 1
ATOM 605 N N . CYS A 1 79 ? 9.437 0.261 0.470 1.00 95.50 79 CYS A N 1
ATOM 606 C CA . CYS A 1 79 ? 9.890 -0.410 1.689 1.00 95.50 79 CYS A CA 1
ATOM 607 C C . CYS A 1 79 ? 10.084 0.580 2.845 1.00 95.50 79 CYS A C 1
ATOM 609 O O . CYS A 1 79 ? 9.693 0.295 3.978 1.00 95.50 79 CYS A O 1
ATOM 611 N N . LYS A 1 80 ? 10.633 1.765 2.558 1.00 96.06 80 LYS A N 1
ATOM 612 C CA . LYS A 1 80 ? 10.767 2.841 3.545 1.00 96.06 80 LYS A CA 1
ATOM 613 C C . LYS A 1 80 ? 9.404 3.339 4.027 1.00 96.06 80 LYS A C 1
ATOM 615 O O . LYS A 1 80 ? 9.170 3.378 5.227 1.00 96.06 80 LYS A O 1
ATOM 620 N N . PHE A 1 81 ? 8.487 3.631 3.109 1.00 95.75 81 PHE A N 1
ATOM 621 C CA . PHE A 1 81 ? 7.108 4.019 3.408 1.00 95.75 81 PHE A CA 1
ATOM 622 C C . PHE A 1 81 ? 6.396 2.997 4.305 1.00 95.75 81 PHE A C 1
ATOM 624 O O . PHE A 1 81 ? 5.736 3.370 5.276 1.00 95.75 81 PHE A O 1
ATOM 631 N N . MET A 1 82 ? 6.551 1.703 4.007 1.00 96.19 82 MET A N 1
ATOM 632 C CA . MET A 1 82 ? 5.990 0.634 4.830 1.00 96.19 82 MET A CA 1
ATOM 633 C C . MET A 1 82 ? 6.600 0.626 6.232 1.00 96.19 82 MET A C 1
ATOM 635 O O . MET A 1 82 ? 5.859 0.540 7.207 1.00 96.19 82 MET A O 1
ATOM 639 N N . SER A 1 83 ? 7.923 0.767 6.342 1.00 95.38 83 SER A N 1
ATOM 640 C CA . SER A 1 83 ? 8.618 0.847 7.630 1.00 95.38 83 SER A CA 1
ATOM 641 C C . SER A 1 83 ? 8.164 2.058 8.452 1.00 95.38 83 SER A C 1
ATOM 643 O O . SER A 1 83 ? 7.822 1.906 9.624 1.00 95.38 83 SER A O 1
ATOM 645 N N . ASP A 1 84 ? 8.107 3.243 7.841 1.00 93.69 84 ASP A N 1
ATOM 646 C CA . ASP A 1 84 ? 7.747 4.506 8.500 1.00 93.69 84 ASP A CA 1
ATOM 647 C C . ASP A 1 84 ? 6.325 4.468 9.086 1.00 93.69 84 ASP A C 1
ATOM 649 O O . ASP A 1 84 ? 6.060 5.059 10.132 1.00 93.69 84 ASP A O 1
ATOM 653 N N . LEU A 1 85 ? 5.411 3.741 8.438 1.00 92.88 85 LEU A N 1
ATOM 654 C CA . LEU A 1 85 ? 4.025 3.571 8.884 1.00 92.88 85 LEU A CA 1
ATOM 655 C C . LEU A 1 85 ? 3.767 2.244 9.616 1.00 92.88 85 LEU A C 1
ATOM 657 O O . LEU A 1 85 ? 2.614 1.938 9.921 1.00 92.88 85 LEU A O 1
ATOM 661 N N . SER A 1 86 ? 4.812 1.457 9.904 1.00 94.12 86 SER A N 1
ATOM 662 C CA . SER A 1 86 ? 4.702 0.121 10.518 1.00 94.12 86 SER A CA 1
ATOM 663 C C . SER A 1 86 ? 3.702 -0.797 9.796 1.00 94.12 86 SER A C 1
ATOM 665 O O . SER A 1 86 ? 2.944 -1.546 10.415 1.00 94.12 86 SER A O 1
ATOM 667 N N . LEU A 1 87 ? 3.679 -0.716 8.466 1.00 95.69 87 LEU A N 1
ATOM 668 C CA . LEU A 1 87 ? 2.827 -1.521 7.603 1.00 95.69 87 LEU A CA 1
ATOM 669 C C . LEU A 1 87 ? 3.469 -2.875 7.320 1.00 95.69 87 LEU A C 1
ATOM 671 O O . LEU A 1 87 ? 4.685 -3.012 7.205 1.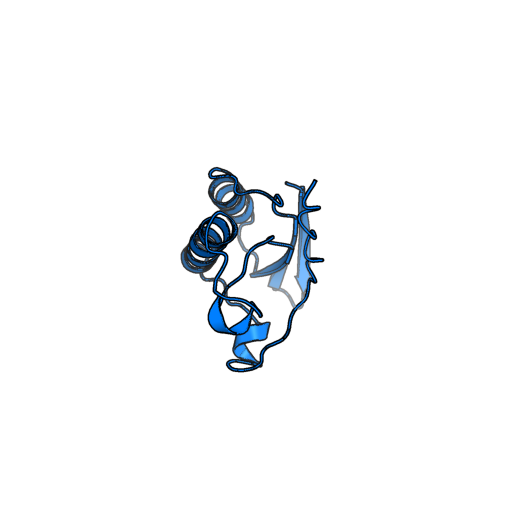00 95.69 87 LEU A O 1
ATOM 675 N N . ILE A 1 88 ? 2.611 -3.869 7.128 1.00 96.38 88 ILE A N 1
ATOM 676 C CA . ILE A 1 88 ? 3.000 -5.227 6.767 1.00 96.38 88 ILE A CA 1
ATOM 677 C C . ILE A 1 88 ? 2.377 -5.615 5.429 1.00 96.38 88 ILE A C 1
ATOM 679 O O . ILE A 1 88 ? 1.226 -5.279 5.145 1.00 96.38 88 ILE A O 1
ATOM 683 N N . ASP A 1 89 ? 3.121 -6.365 4.620 1.00 96.94 89 ASP A N 1
ATOM 684 C CA . ASP A 1 89 ? 2.558 -7.042 3.455 1.00 96.94 89 ASP A CA 1
ATOM 685 C C . ASP A 1 89 ? 1.896 -8.351 3.907 1.00 96.94 89 ASP A C 1
ATOM 687 O O . ASP A 1 89 ? 2.555 -9.350 4.215 1.00 96.94 89 ASP A O 1
ATOM 691 N N . VAL A 1 90 ? 0.563 -8.336 3.944 1.00 97.38 90 VAL A N 1
ATOM 692 C CA . VAL A 1 90 ? -0.258 -9.486 4.339 1.00 97.38 90 VAL A CA 1
ATOM 693 C C . VAL A 1 90 ? 0.000 -10.691 3.433 1.00 97.38 90 VAL A C 1
ATOM 695 O O . VAL A 1 90 ? 0.073 -11.817 3.924 1.00 97.38 90 VAL A O 1
ATOM 698 N N . TYR A 1 91 ? 0.177 -10.488 2.125 1.00 96.88 91 TYR A N 1
ATOM 699 C CA . TYR A 1 91 ? 0.405 -11.592 1.195 1.00 96.88 91 TYR A CA 1
ATOM 700 C C . TYR A 1 91 ? 1.737 -12.291 1.493 1.00 96.88 91 TYR A C 1
ATOM 702 O O . TYR A 1 91 ? 1.794 -13.524 1.529 1.00 96.88 91 TYR A O 1
ATOM 710 N N . ARG A 1 92 ? 2.795 -11.524 1.778 1.00 95.81 92 ARG A N 1
ATOM 711 C CA . ARG A 1 92 ? 4.118 -12.079 2.108 1.00 95.81 92 ARG A CA 1
ATOM 712 C C . ARG A 1 92 ? 4.162 -12.779 3.461 1.00 95.81 92 ARG A C 1
ATOM 714 O O . ARG A 1 92 ? 4.880 -13.766 3.582 1.00 95.81 92 ARG A O 1
ATOM 721 N N . ILE A 1 93 ? 3.349 -12.359 4.429 1.00 97.00 93 ILE A N 1
ATOM 722 C CA . ILE A 1 93 ? 3.204 -13.082 5.703 1.00 97.00 93 ILE A CA 1
ATOM 723 C C . ILE A 1 93 ? 2.658 -14.497 5.478 1.00 97.00 93 ILE A C 1
ATOM 725 O O . ILE A 1 93 ? 3.193 -15.456 6.030 1.00 97.00 93 ILE A O 1
ATOM 729 N N . PHE A 1 94 ? 1.614 -14.646 4.659 1.00 97.75 94 PHE A N 1
ATOM 730 C CA . PHE A 1 94 ? 1.012 -15.960 4.404 1.00 97.75 94 PHE A CA 1
ATOM 731 C C . PHE A 1 94 ? 1.819 -16.817 3.421 1.00 97.75 94 PHE A C 1
ATOM 733 O O . PHE A 1 94 ? 1.769 -18.045 3.491 1.00 97.75 94 PHE A O 1
ATOM 740 N N . TYR A 1 95 ? 2.567 -16.192 2.508 1.00 97.44 95 TYR A N 1
ATOM 741 C CA . TYR A 1 95 ? 3.304 -16.883 1.451 1.00 97.44 95 TYR A CA 1
ATOM 742 C C . TYR A 1 95 ? 4.757 -16.387 1.339 1.00 97.44 95 TYR A C 1
ATOM 744 O O . TYR A 1 95 ? 5.137 -15.815 0.313 1.00 97.44 95 TYR A O 1
ATOM 752 N N . PRO A 1 96 ? 5.611 -16.639 2.346 1.00 96.62 96 PRO A N 1
ATOM 753 C CA . PRO A 1 96 ? 6.924 -15.997 2.458 1.00 96.62 96 PRO A CA 1
ATOM 754 C C . PRO A 1 96 ? 7.900 -16.344 1.329 1.00 96.62 96 PRO A C 1
ATOM 756 O O . PRO A 1 96 ? 8.747 -15.529 1.001 1.00 96.62 96 PRO A O 1
ATOM 759 N N . ALA A 1 97 ? 7.776 -17.517 0.700 1.00 96.00 97 ALA A N 1
ATOM 760 C CA . ALA A 1 97 ? 8.677 -17.961 -0.374 1.00 96.00 97 ALA A CA 1
ATOM 761 C C . ALA A 1 97 ? 7.995 -18.088 -1.750 1.00 96.00 97 ALA A C 1
ATOM 763 O O . ALA A 1 97 ? 8.624 -18.487 -2.733 1.00 96.00 97 ALA A O 1
ATOM 764 N N . LYS A 1 98 ? 6.689 -17.807 -1.848 1.00 96.69 98 LYS A N 1
ATOM 765 C CA . LYS A 1 98 ? 5.929 -18.071 -3.077 1.00 96.69 98 LYS A CA 1
ATOM 766 C C . LYS A 1 98 ? 6.152 -16.968 -4.105 1.00 96.69 98 LYS A C 1
ATOM 768 O O . LYS A 1 98 ? 5.843 -15.807 -3.849 1.00 96.69 98 LYS A O 1
ATOM 773 N N . ARG A 1 99 ? 6.578 -17.332 -5.311 1.00 95.31 99 ARG A N 1
ATOM 774 C CA . ARG A 1 99 ? 6.628 -16.401 -6.447 1.00 95.31 99 ARG A CA 1
ATOM 775 C C . ARG A 1 99 ? 5.245 -16.324 -7.095 1.00 95.31 99 ARG A C 1
ATOM 777 O O . ARG A 1 99 ? 4.738 -17.326 -7.595 1.00 95.31 99 ARG A O 1
ATOM 784 N N . GLN A 1 100 ? 4.623 -15.151 -7.042 1.00 94.81 100 GLN A N 1
ATOM 785 C CA . GLN A 1 100 ? 3.332 -14.860 -7.666 1.00 94.81 100 GLN A CA 1
ATOM 786 C C . GLN A 1 100 ? 3.342 -13.405 -8.131 1.00 94.81 100 GLN A C 1
ATOM 788 O O . GLN A 1 100 ? 3.841 -12.536 -7.424 1.00 94.81 100 GLN A O 1
ATOM 793 N N . TYR A 1 101 ? 2.808 -13.155 -9.324 1.00 93.81 101 TYR A N 1
ATOM 794 C CA . TYR A 1 101 ? 2.894 -11.861 -9.997 1.00 93.81 101 TYR A CA 1
ATOM 795 C C . TYR A 1 101 ? 1.497 -11.326 -10.306 1.00 93.81 101 TYR A C 1
ATOM 797 O O . TYR A 1 101 ? 0.584 -12.103 -10.586 1.00 93.81 101 TYR A O 1
ATOM 805 N N . THR A 1 102 ? 1.342 -10.005 -10.277 1.00 94.19 102 THR A N 1
ATOM 806 C CA . THR A 1 102 ? 0.070 -9.307 -10.539 1.00 94.19 102 THR A CA 1
ATOM 807 C C . THR A 1 102 ? 0.063 -8.544 -11.864 1.00 94.19 102 THR A C 1
ATOM 809 O O . THR A 1 102 ? -0.996 -8.132 -12.326 1.00 94.19 102 THR A O 1
ATOM 812 N N . PHE A 1 103 ? 1.225 -8.385 -12.503 1.00 92.19 103 PHE A N 1
ATOM 813 C CA . PHE A 1 103 ? 1.385 -7.649 -13.753 1.00 92.19 103 PHE A CA 1
ATOM 814 C C . PHE A 1 103 ? 2.346 -8.367 -14.706 1.00 92.19 103 PHE A C 1
ATOM 816 O O . PHE A 1 103 ? 3.340 -8.958 -14.282 1.00 92.19 103 PHE A O 1
ATOM 823 N N . TYR A 1 104 ? 2.064 -8.279 -16.007 1.00 89.19 104 TYR A N 1
ATOM 824 C CA . TYR A 1 104 ? 2.919 -8.791 -17.075 1.00 89.19 104 TYR A CA 1
ATOM 825 C C . TYR A 1 104 ? 3.356 -7.645 -17.991 1.00 89.19 104 TYR A C 1
ATOM 827 O O . TYR A 1 104 ? 2.529 -7.006 -18.641 1.00 89.19 104 TYR A O 1
ATOM 835 N N . SER A 1 105 ? 4.666 -7.409 -18.085 1.00 83.12 105 SER A N 1
ATOM 836 C CA . SER A 1 105 ? 5.240 -6.501 -19.075 1.00 83.12 105 SER A CA 1
ATOM 837 C C . SER A 1 105 ? 5.554 -7.261 -20.363 1.00 83.12 105 SER A C 1
ATOM 839 O O . SER A 1 105 ? 6.367 -8.185 -20.390 1.00 83.12 105 SER A O 1
ATOM 841 N N . LYS A 1 106 ? 4.928 -6.857 -21.471 1.00 81.44 106 LYS A N 1
ATOM 842 C CA . LYS A 1 106 ? 5.305 -7.363 -22.794 1.00 81.44 106 LYS A CA 1
ATOM 843 C C . LYS A 1 106 ? 6.689 -6.809 -23.149 1.00 81.44 106 LYS A C 1
ATOM 845 O O . LYS A 1 106 ? 6.885 -5.594 -23.127 1.00 81.44 106 LYS A O 1
ATOM 850 N N . ILE A 1 107 ? 7.641 -7.683 -23.478 1.00 67.38 107 ILE A N 1
ATOM 851 C CA . ILE A 1 107 ? 8.956 -7.276 -23.996 1.00 67.38 107 ILE A CA 1
ATOM 852 C C . ILE A 1 107 ? 8.709 -6.435 -25.256 1.00 67.38 107 ILE A C 1
ATOM 854 O O . ILE A 1 107 ? 8.117 -6.927 -26.219 1.00 67.38 107 ILE A O 1
ATOM 858 N N . ARG A 1 108 ? 9.140 -5.166 -25.264 1.00 52.44 108 ARG A N 1
ATOM 859 C CA . ARG A 1 108 ? 9.261 -4.425 -26.524 1.00 52.44 108 ARG A CA 1
ATOM 860 C C . ARG A 1 108 ? 10.393 -5.097 -27.293 1.00 52.44 108 ARG A C 1
ATOM 862 O O . ARG A 1 108 ? 11.543 -5.001 -26.876 1.00 52.44 108 ARG A O 1
ATOM 869 N N . GLN A 1 109 ? 10.075 -5.809 -28.373 1.00 41.94 109 GLN A N 1
ATOM 870 C CA . GLN A 1 109 ? 11.089 -6.123 -29.373 1.00 41.94 109 GLN A CA 1
ATOM 871 C C . GLN A 1 109 ? 11.642 -4.775 -29.833 1.00 41.94 109 GLN A C 1
ATOM 873 O O . GLN A 1 109 ? 10.898 -3.955 -30.368 1.00 41.94 109 GLN A O 1
ATOM 878 N N . HIS A 1 110 ? 12.915 -4.505 -29.550 1.00 44.38 110 HIS A N 1
ATOM 879 C CA . HIS A 1 110 ? 13.625 -3.480 -30.296 1.00 44.38 110 HIS A CA 1
ATOM 880 C C . HIS A 1 110 ? 13.600 -3.951 -31.748 1.00 44.38 110 HIS A C 1
ATOM 882 O O . HIS A 1 110 ? 14.283 -4.911 -32.098 1.00 44.38 110 HIS A O 1
ATOM 888 N N . SER A 1 111 ? 12.749 -3.332 -32.563 1.00 36.62 111 SER A N 1
ATOM 889 C CA . SER A 1 111 ? 12.847 -3.427 -34.010 1.00 36.62 111 SER A CA 1
ATOM 890 C C . SER A 1 111 ? 14.244 -2.940 -34.371 1.00 36.62 111 SER A C 1
ATOM 892 O O . SER A 1 111 ? 14.536 -1.752 -34.247 1.00 36.62 111 SER A O 1
ATOM 894 N N . LEU A 1 112 ? 15.123 -3.874 -34.723 1.00 40.31 112 LEU A N 1
ATOM 895 C CA . LEU A 1 112 ? 16.343 -3.573 -35.451 1.00 40.31 112 LEU A CA 1
ATOM 896 C C . LEU A 1 112 ? 15.888 -3.084 -36.828 1.00 40.31 112 LEU A C 1
ATOM 898 O O . LEU A 1 112 ? 15.477 -3.891 -37.662 1.00 40.31 112 LEU A O 1
ATOM 902 N N . VAL A 1 113 ? 15.879 -1.768 -37.011 1.00 40.97 113 VAL A N 1
ATOM 903 C CA . VAL A 1 113 ? 15.898 -1.114 -38.321 1.00 40.97 113 VAL A CA 1
ATOM 904 C C . VAL A 1 113 ? 17.068 -0.153 -38.306 1.00 40.97 113 VAL A C 1
ATOM 906 O O . VAL A 1 113 ? 17.154 0.619 -37.323 1.00 40.97 113 VAL A O 1
#

Radius of gyration: 16.27 Å; chains: 1; bounding box: 36×31×56 Å

Foldseek 3Di:
DDKDWDWDADPNAIAIEIEEEADLFDDPCGLVVVLVVVVVVPRHHYDYDYDQNEDQDLVQADPDNPPCDTNVVSNVSVNVSCVVVVHDDPVCVVPVRHRDYDDDDDDPPPPPD

Organism: Cyprinus carpio (NCBI:txid7962)